Protein AF-0000000072297323 (afdb_homodimer)

Foldseek 3Di:
DVVVVVVVVVVVVVVVVVVVVVVVVVVVVVVVVVVLLVLLVPQPDDPVVSVPDDSVRSVVSSVVVVVVVVVVVVVVVVVVVVVVVVVD/DVVVVVVVVVVVVVVVVVVVVVVVVVVVVVVVVVVLLVLLVPQPDDPVVSVPDDSVRSVVSSVVVVVVVVVVVVVVVVVVVVVVVVVD

Structure (mmCIF, N/CA/C/O backbone):
data_AF-0000000072297323-model_v1
#
loop_
_entity.id
_entity.type
_entity.pdbx_description
1 polymer 'BHLH domain-containing protein'
#
loop_
_atom_site.group_PDB
_atom_site.id
_atom_site.type_symbol
_atom_site.label_atom_id
_atom_site.label_alt_id
_atom_site.label_comp_id
_atom_site.label_asym_id
_atom_site.label_entity_id
_atom_site.label_seq_id
_atom_site.pdbx_PDB_ins_code
_atom_site.Cartn_x
_atom_site.Cartn_y
_atom_site.Cartn_z
_atom_site.occupancy
_atom_site.B_iso_or_equiv
_atom_site.auth_seq_id
_atom_site.auth_comp_id
_atom_site.auth_asym_id
_atom_site.auth_atom_id
_atom_site.pdbx_PDB_model_num
ATOM 1 N N . GLN A 1 1 ? -27.953 39.438 19.656 1 61.25 1 GLN A N 1
ATOM 2 C CA . GLN A 1 1 ? -27.953 38.094 20.188 1 61.25 1 GLN A CA 1
ATOM 3 C C . GLN A 1 1 ? -28.172 37.062 19.078 1 61.25 1 GLN A C 1
ATOM 5 O O . GLN A 1 1 ? -27.578 35.969 19.109 1 61.25 1 GLN A O 1
ATOM 10 N N . LYS A 1 2 ? -28.953 37.438 18 1 80.25 2 LYS A N 1
ATOM 11 C CA . LYS A 1 2 ? -29.266 36.562 16.891 1 80.25 2 LYS A CA 1
ATOM 12 C C . LYS A 1 2 ? -28.031 36.281 16.031 1 80.25 2 LYS A C 1
ATOM 14 O O . LYS A 1 2 ? -27.812 35.156 15.555 1 80.25 2 LYS A O 1
ATOM 19 N N . ASN A 1 3 ? -27.062 37.281 16.031 1 81.69 3 ASN A N 1
ATOM 20 C CA . ASN A 1 3 ? -25.922 37.125 15.148 1 81.69 3 ASN A CA 1
ATOM 21 C C . ASN A 1 3 ? -24.891 36.156 15.703 1 81.69 3 ASN A C 1
ATOM 23 O O . ASN A 1 3 ? -24.25 35.406 14.945 1 81.69 3 ASN A O 1
ATOM 27 N N . LYS A 1 4 ? -24.891 36.188 17.031 1 82.81 4 LYS A N 1
ATOM 28 C CA . LYS A 1 4 ? -23.953 35.312 17.688 1 82.81 4 LYS A CA 1
ATOM 29 C C . LYS A 1 4 ? -24.406 33.844 17.578 1 82.81 4 LYS A C 1
ATOM 31 O O . LYS A 1 4 ? -23.609 32.938 17.344 1 82.81 4 LYS A O 1
ATOM 36 N N . GLY A 1 5 ? -25.688 33.594 17.641 1 80.62 5 GLY A N 1
ATOM 37 C CA . GLY A 1 5 ? -26.281 32.281 17.547 1 80.62 5 GLY A CA 1
ATOM 38 C C . GLY A 1 5 ? -26.047 31.625 16.203 1 80.62 5 GLY A C 1
ATOM 39 O O . GLY A 1 5 ? -25.734 30.438 16.125 1 80.62 5 GLY A O 1
ATOM 40 N N . GLN A 1 6 ? -26.016 32.406 15.164 1 87.94 6 GLN A N 1
ATOM 41 C CA . GLN A 1 6 ? -25.844 31.922 13.805 1 87.94 6 GLN A CA 1
ATOM 42 C C . GLN A 1 6 ? -24.391 31.547 13.523 1 87.94 6 GLN A C 1
ATOM 44 O O . GLN A 1 6 ? -24.109 30.547 12.875 1 87.94 6 GLN A O 1
ATOM 49 N N . ALA A 1 7 ? -23.562 32.438 14.055 1 89.38 7 ALA A N 1
ATOM 50 C CA . ALA A 1 7 ? -22.125 32.188 13.867 1 89.38 7 ALA A CA 1
ATOM 51 C C . ALA A 1 7 ? -21.703 30.906 14.578 1 89.38 7 ALA A C 1
ATOM 53 O O . ALA A 1 7 ? -20.938 30.125 14.039 1 89.38 7 ALA A O 1
ATOM 54 N N . ASN A 1 8 ? -22.188 30.656 15.75 1 88.69 8 ASN A N 1
ATOM 55 C CA . ASN A 1 8 ? -21.875 29.453 16.516 1 88.69 8 ASN A CA 1
ATOM 56 C C . ASN A 1 8 ? -22.391 28.188 15.828 1 88.69 8 ASN A C 1
ATOM 58 O O . ASN A 1 8 ? -21.75 27.141 15.859 1 88.69 8 ASN A O 1
ATOM 62 N N . ASP A 1 9 ? -23.422 28.344 15.258 1 88.88 9 ASP A N 1
ATOM 63 C CA . ASP A 1 9 ? -24.031 27.219 14.547 1 88.88 9 ASP A CA 1
ATOM 64 C C . ASP A 1 9 ? -23.188 26.812 13.344 1 88.88 9 ASP A C 1
ATOM 66 O O . ASP A 1 9 ? -23.016 25.625 13.07 1 88.88 9 ASP A O 1
ATOM 70 N N . ARG A 1 10 ? -22.609 27.75 12.656 1 91 10 ARG A N 1
ATOM 71 C CA . ARG A 1 10 ? -21.797 27.469 11.484 1 91 10 ARG A CA 1
ATOM 72 C C . ARG A 1 10 ? -20.484 26.781 11.891 1 91 10 ARG A C 1
ATOM 74 O O . ARG A 1 10 ? -20.016 25.875 11.195 1 91 10 ARG A O 1
ATOM 81 N N . VAL A 1 11 ? -20.016 27.172 13.008 1 90.88 11 VAL A N 1
ATOM 82 C CA . VAL A 1 11 ? -18.766 26.609 13.484 1 90.88 11 VAL A CA 1
ATOM 83 C C . VAL A 1 11 ? -18.984 25.156 13.906 1 90.88 11 VAL A C 1
ATOM 85 O O . VAL A 1 11 ? -18.156 24.281 13.633 1 90.88 11 VAL A O 1
ATOM 88 N N . ASP A 1 12 ? -20.094 24.891 14.484 1 90.88 12 ASP A N 1
ATOM 89 C CA . ASP A 1 12 ? -20.422 23.547 14.914 1 90.88 12 ASP A CA 1
ATOM 90 C C . ASP A 1 12 ? -20.609 22.609 13.711 1 90.88 12 ASP A C 1
ATOM 92 O O . ASP A 1 12 ? -20.172 21.469 13.734 1 90.88 12 ASP A O 1
ATOM 96 N N . GLU A 1 13 ? -21.25 23.188 12.727 1 92.25 13 GLU A N 1
ATOM 97 C CA . GLU A 1 13 ? -21.453 22.391 11.516 1 92.25 13 GLU A CA 1
ATOM 98 C C . GLU A 1 13 ? -20.125 22.047 10.859 1 92.25 13 GLU A C 1
ATOM 100 O O . GLU A 1 13 ? -19.922 20.906 10.406 1 92.25 13 GLU A O 1
ATOM 105 N N . MET A 1 14 ? -19.281 23.094 10.797 1 93.56 14 MET A N 1
ATOM 106 C CA . MET A 1 14 ? -17.969 22.891 10.203 1 93.56 14 MET A CA 1
ATOM 107 C C . MET A 1 14 ? -17.188 21.844 10.984 1 93.56 14 MET A C 1
ATOM 109 O O . MET A 1 14 ? -16.484 21 10.398 1 93.56 14 MET A O 1
ATOM 113 N N . THR A 1 15 ? -17.344 21.875 12.266 1 93.12 15 THR A N 1
ATOM 114 C CA . THR A 1 15 ? -16.625 20.938 13.125 1 93.12 15 THR A CA 1
ATOM 115 C C . THR A 1 15 ? -17.172 19.516 12.938 1 93.12 15 THR A C 1
ATOM 117 O O . THR A 1 15 ? -16.422 18.547 12.93 1 93.12 15 THR A O 1
ATOM 120 N N . LEU A 1 16 ? -18.391 19.422 12.719 1 94.44 16 LEU A N 1
ATOM 121 C CA . LEU A 1 16 ? -19.016 18.125 12.516 1 94.44 16 LEU A CA 1
ATOM 122 C C . LEU A 1 16 ? -18.578 17.5 11.188 1 94.44 16 LEU A C 1
ATOM 124 O O . LEU A 1 16 ? -18.344 16.297 11.102 1 94.44 16 LEU A O 1
ATOM 128 N N . ARG A 1 17 ? -18.531 18.281 10.18 1 96.94 17 ARG A N 1
ATOM 129 C CA . ARG A 1 17 ? -18.094 17.812 8.875 1 96.94 17 ARG A CA 1
ATOM 130 C C . ARG A 1 17 ? -16.656 17.312 8.922 1 96.94 17 ARG A C 1
ATOM 132 O O . ARG A 1 17 ? -16.312 16.281 8.336 1 96.94 17 ARG A O 1
ATOM 139 N N . LYS A 1 18 ? -15.852 18.078 9.594 1 97.25 18 LYS A N 1
ATOM 140 C CA . LYS A 1 18 ? -14.453 17.688 9.75 1 97.25 18 LYS A CA 1
ATOM 141 C C . LYS A 1 18 ? -14.336 16.359 10.516 1 97.25 18 LYS A C 1
ATOM 143 O O . LYS A 1 18 ? -13.531 15.508 10.156 1 97.25 18 LYS A O 1
ATOM 148 N N . GLU A 1 19 ? -15.078 16.234 11.5 1 97.19 19 GLU A N 1
ATOM 149 C CA . GLU A 1 19 ? -15.07 15.016 12.289 1 97.19 19 GLU A CA 1
ATOM 150 C C . GLU A 1 19 ? -15.516 13.82 11.445 1 97.19 19 GLU A C 1
ATOM 152 O O . GLU A 1 19 ? -14.953 12.727 11.57 1 97.19 19 GLU A O 1
ATOM 157 N N . LYS A 1 20 ? -16.484 14.023 10.664 1 97.38 20 LYS A N 1
ATOM 158 C CA . LYS A 1 20 ? -16.953 12.961 9.781 1 97.38 20 LYS A CA 1
ATOM 159 C C 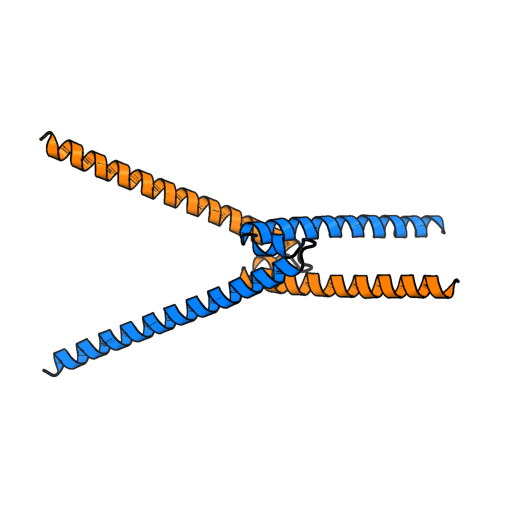. LYS A 1 20 ? -15.875 12.547 8.789 1 97.38 20 LYS A C 1
ATOM 161 O O . LYS A 1 20 ? -15.672 11.359 8.539 1 97.38 20 LYS A O 1
ATOM 166 N N . SER A 1 21 ? -15.125 13.5 8.234 1 97.69 21 SER A N 1
ATOM 167 C CA . SER A 1 21 ? -14.023 13.234 7.309 1 97.69 21 SER A CA 1
ATOM 168 C C . SER A 1 21 ? -12.906 12.445 7.988 1 97.69 21 SER A C 1
ATOM 170 O O . SER A 1 21 ? -12.352 11.516 7.402 1 97.69 21 SER A O 1
ATOM 172 N N . ARG A 1 22 ? -12.727 12.836 9.211 1 97.38 22 ARG A N 1
ATOM 173 C CA . ARG A 1 22 ? -11.688 12.148 9.977 1 97.38 22 ARG A CA 1
ATOM 174 C C . ARG A 1 22 ? -12.07 10.695 10.242 1 97.38 22 ARG A C 1
ATOM 176 O O . ARG A 1 22 ? -11.227 9.797 10.156 1 97.38 22 ARG A O 1
ATOM 183 N N . ASP A 1 23 ? -13.297 10.555 10.586 1 97.25 23 ASP A N 1
ATOM 184 C CA . ASP A 1 23 ? -13.781 9.203 10.828 1 97.25 23 ASP A CA 1
ATOM 185 C C . ASP A 1 23 ? -13.711 8.359 9.555 1 97.25 23 ASP A C 1
ATOM 187 O O . ASP A 1 23 ? -13.383 7.168 9.609 1 97.25 23 ASP A O 1
ATOM 191 N N . ALA A 1 24 ? -14.031 8.867 8.406 1 97.19 24 ALA A N 1
ATOM 192 C CA . ALA A 1 24 ? -13.953 8.18 7.121 1 97.19 24 ALA A CA 1
ATOM 193 C C . ALA A 1 24 ? -12.508 7.781 6.805 1 97.19 24 ALA A C 1
ATOM 195 O O . ALA A 1 24 ? -12.258 6.672 6.332 1 97.19 24 ALA A O 1
ATOM 196 N N . ALA A 1 25 ? -11.586 8.586 7.055 1 96.81 25 ALA A N 1
ATOM 197 C CA . ALA A 1 25 ? -10.172 8.312 6.832 1 96.81 25 ALA A CA 1
ATOM 198 C C . ALA A 1 25 ? -9.68 7.176 7.727 1 96.81 25 ALA A C 1
ATOM 200 O O . ALA A 1 25 ? -8.906 6.316 7.293 1 96.81 25 ALA A O 1
ATOM 201 N N . ARG A 1 26 ? -10.234 7.246 8.977 1 97.31 26 ARG A N 1
ATOM 202 C CA . ARG A 1 26 ? -9.867 6.184 9.914 1 97.31 26 ARG A CA 1
ATOM 203 C C . ARG A 1 26 ? -10.391 4.832 9.438 1 97.31 26 ARG A C 1
ATOM 205 O O . ARG A 1 26 ? -9.68 3.826 9.516 1 97.31 26 ARG A O 1
ATOM 212 N N . SER A 1 27 ? -11.602 4.879 8.977 1 97.62 27 SER A N 1
ATOM 213 C CA . SER A 1 27 ? -12.195 3.658 8.445 1 97.62 27 SER A CA 1
ATOM 214 C C . SER A 1 27 ? -11.422 3.141 7.238 1 97.62 27 SER A C 1
ATOM 216 O O . SER A 1 27 ? -11.18 1.938 7.117 1 97.62 27 SER A O 1
ATOM 218 N N . ARG A 1 28 ? -11 3.93 6.32 1 95.5 28 ARG A N 1
ATOM 219 C CA . ARG A 1 28 ? -10.227 3.557 5.141 1 95.5 28 ARG A CA 1
ATOM 220 C C . ARG A 1 28 ? -8.867 2.982 5.535 1 95.5 28 ARG A C 1
ATOM 222 O O . ARG A 1 28 ? -8.422 1.99 4.961 1 95.5 28 ARG A O 1
ATOM 229 N N . ARG A 1 29 ? -8.219 3.527 6.484 1 96.88 29 ARG A N 1
ATOM 230 C CA . ARG A 1 29 ? -6.926 3.062 6.984 1 96.88 29 ARG A CA 1
ATOM 231 C C . ARG A 1 29 ? -7.051 1.681 7.617 1 96.88 29 ARG A C 1
ATOM 233 O O . ARG A 1 29 ? -6.168 0.835 7.453 1 96.88 29 ARG A O 1
ATOM 240 N N . GLY A 1 30 ? -8.172 1.599 8.383 1 97.31 30 GLY A N 1
ATOM 241 C CA . GLY A 1 30 ? -8.422 0.285 8.953 1 97.31 30 GLY A CA 1
ATOM 242 C C . GLY A 1 30 ? -8.594 -0.799 7.91 1 97.31 30 GLY A C 1
ATOM 243 O O . GLY A 1 30 ? -8.031 -1.889 8.039 1 97.31 30 GLY A O 1
ATOM 244 N N . LYS A 1 31 ? -9.375 -0.486 6.918 1 96.5 31 LYS A N 1
ATOM 245 C CA . LYS A 1 31 ? -9.586 -1.426 5.82 1 96.5 31 LYS A CA 1
ATOM 246 C C . LYS A 1 31 ? -8.281 -1.719 5.082 1 96.5 31 LYS A C 1
ATOM 248 O O . LYS A 1 31 ? -8.008 -2.867 4.73 1 96.5 31 LYS A O 1
ATOM 253 N N . GLU A 1 32 ? -7.496 -0.747 4.852 1 97.19 32 GLU A N 1
ATOM 254 C CA . GLU A 1 32 ? -6.203 -0.905 4.199 1 97.19 32 GLU A CA 1
ATOM 255 C C . GLU A 1 32 ? -5.281 -1.817 5.004 1 97.19 32 GLU A C 1
ATOM 257 O O . GLU A 1 32 ? -4.625 -2.697 4.445 1 97.19 32 GLU A O 1
ATOM 262 N N . ASN A 1 33 ? -5.27 -1.595 6.258 1 96.44 33 ASN A N 1
ATOM 263 C CA . ASN A 1 33 ? -4.441 -2.428 7.125 1 96.44 33 ASN A CA 1
ATOM 264 C C . ASN A 1 33 ? -4.863 -3.895 7.062 1 96.44 33 ASN A C 1
ATOM 266 O O . ASN A 1 33 ? -4.016 -4.789 7.082 1 96.44 33 ASN A O 1
ATOM 270 N N . PHE A 1 34 ? -6.156 -4.145 7.055 1 96.94 34 PHE A N 1
ATOM 271 C CA . PHE A 1 34 ? -6.676 -5.5 6.941 1 96.94 34 PHE A CA 1
ATOM 272 C C . PHE A 1 34 ? -6.227 -6.145 5.633 1 96.94 34 PHE A C 1
ATOM 274 O O . PHE A 1 34 ? -5.836 -7.316 5.613 1 96.94 34 PHE A O 1
ATOM 281 N N . GLU A 1 35 ? -6.246 -5.422 4.586 1 96.5 35 GLU A N 1
ATOM 282 C CA . GLU A 1 35 ? -5.84 -5.934 3.279 1 96.5 35 GLU A CA 1
ATOM 283 C C . GLU A 1 35 ? -4.355 -6.277 3.258 1 96.5 35 GLU A C 1
ATOM 285 O O . GLU A 1 35 ? -3.955 -7.289 2.676 1 96.5 35 GLU A O 1
ATOM 290 N N . PHE A 1 36 ? -3.586 -5.5 3.855 1 97.38 36 PHE A N 1
ATOM 291 C CA . PHE A 1 36 ? -2.166 -5.816 3.957 1 97.38 36 PHE A CA 1
ATOM 292 C C . PHE A 1 36 ? -1.953 -7.086 4.773 1 97.38 36 PHE A C 1
ATOM 294 O O . PHE A 1 36 ? -1.077 -7.895 4.453 1 97.38 36 PHE A O 1
ATOM 301 N N . TYR A 1 37 ? -2.725 -7.172 5.824 1 97.06 37 TYR A N 1
ATOM 302 C CA . TYR A 1 37 ? -2.65 -8.375 6.645 1 97.06 37 TYR A CA 1
ATOM 303 C C . TYR A 1 37 ? -3.004 -9.609 5.828 1 97.06 37 TYR A C 1
ATOM 305 O O . TYR A 1 37 ? -2.311 -10.633 5.902 1 97.06 37 TYR A O 1
ATOM 313 N N . GLU A 1 38 ? -4.023 -9.555 5.07 1 95.62 38 GLU A N 1
ATOM 314 C CA . GLU A 1 38 ? -4.457 -10.664 4.223 1 95.62 38 GLU A CA 1
ATOM 315 C C . GLU A 1 38 ? -3.4 -10.992 3.172 1 95.62 38 GLU A C 1
ATOM 317 O O . GLU A 1 38 ? -3.154 -12.164 2.883 1 95.62 38 GLU A O 1
ATOM 322 N N . LEU A 1 39 ? -2.816 -9.945 2.627 1 96.06 39 LEU A N 1
ATOM 323 C CA . LEU A 1 39 ? -1.768 -10.156 1.634 1 96.06 39 LEU A CA 1
ATOM 324 C C . LEU A 1 39 ? -0.564 -10.859 2.252 1 96.06 39 LEU A C 1
ATOM 326 O O . LEU A 1 39 ? 0.001 -11.773 1.65 1 96.06 39 LEU A O 1
ATOM 330 N N . ALA A 1 40 ? -0.27 -10.398 3.438 1 96.44 40 ALA A N 1
ATOM 331 C CA . ALA A 1 40 ? 0.878 -10.984 4.125 1 96.44 40 ALA A CA 1
ATOM 332 C C . ALA A 1 40 ? 0.661 -12.469 4.395 1 96.44 40 ALA A C 1
ATOM 334 O O . ALA A 1 40 ? 1.603 -13.258 4.332 1 96.44 40 ALA A O 1
ATOM 335 N N . LYS A 1 41 ? -0.512 -12.938 4.629 1 94.19 41 LYS A N 1
ATOM 336 C CA . LYS A 1 41 ? -0.84 -14.32 4.945 1 94.19 41 LYS A CA 1
ATOM 337 C C . LYS A 1 41 ? -0.65 -15.227 3.729 1 94.19 41 LYS A C 1
ATOM 339 O O . LYS A 1 41 ? -0.51 -16.438 3.867 1 94.19 41 LYS A O 1
ATOM 344 N N . LEU A 1 42 ? -0.587 -14.633 2.58 1 92.75 42 LEU A N 1
ATOM 345 C CA . LEU A 1 42 ? -0.481 -15.406 1.351 1 92.75 42 LEU A CA 1
ATOM 346 C C . LEU A 1 42 ? 0.979 -15.656 0.987 1 92.75 42 LEU A C 1
ATOM 348 O O . LEU A 1 42 ? 1.273 -16.438 0.082 1 92.75 42 LEU A O 1
ATOM 352 N N . LEU A 1 43 ? 1.844 -14.992 1.713 1 89.56 43 LEU A N 1
ATOM 353 C CA . LEU A 1 43 ? 3.27 -15.188 1.473 1 89.56 43 LEU A CA 1
ATOM 354 C C . LEU A 1 43 ? 3.752 -16.5 2.098 1 89.56 43 LEU A C 1
ATOM 356 O O . LEU A 1 43 ? 3.275 -16.891 3.166 1 89.56 43 LEU A O 1
ATOM 360 N N . PRO A 1 44 ? 4.656 -17.125 1.378 1 90.94 44 PRO A N 1
ATOM 361 C CA . PRO A 1 44 ? 5.195 -18.391 1.892 1 90.94 44 PRO A CA 1
ATOM 362 C C . PRO A 1 44 ? 6.145 -18.188 3.07 1 90.94 44 PRO A C 1
ATOM 364 O O . PRO A 1 44 ? 7.305 -18.609 3.01 1 90.94 44 PRO A O 1
ATOM 367 N N . LEU A 1 45 ? 5.676 -17.547 4.164 1 91.62 45 LEU A N 1
ATOM 368 C CA . LEU A 1 45 ? 6.422 -17.281 5.387 1 91.62 45 LEU A CA 1
ATOM 369 C C . LEU A 1 45 ? 5.586 -17.609 6.621 1 91.62 45 LEU A C 1
ATOM 371 O O . LEU A 1 45 ? 4.359 -17.484 6.594 1 91.62 45 LEU A O 1
ATOM 375 N N . PRO A 1 46 ? 6.312 -18.109 7.66 1 94.25 46 PRO A N 1
ATOM 376 C CA . PRO A 1 46 ? 5.57 -18.328 8.906 1 94.25 46 PRO A CA 1
ATOM 377 C C . PRO A 1 46 ? 4.852 -17.062 9.391 1 94.25 46 PRO A C 1
ATOM 379 O O . PRO A 1 46 ? 5.352 -15.953 9.203 1 94.25 46 PRO A O 1
ATOM 382 N N . ALA A 1 47 ? 3.812 -17.297 10.141 1 92.12 47 ALA A N 1
ATOM 383 C CA . ALA A 1 47 ? 2.977 -16.203 10.633 1 92.12 47 ALA A CA 1
ATOM 384 C C . ALA A 1 47 ? 3.766 -15.281 11.555 1 92.12 47 ALA A C 1
ATOM 386 O O . ALA A 1 47 ? 3.523 -14.07 11.586 1 92.12 47 ALA A O 1
ATOM 387 N N . ALA A 1 48 ? 4.68 -15.891 12.25 1 94.5 48 ALA A N 1
ATOM 388 C CA . ALA A 1 48 ? 5.488 -15.117 13.18 1 94.5 48 ALA A CA 1
ATOM 389 C C . ALA A 1 48 ? 6.312 -14.062 12.453 1 94.5 48 ALA A C 1
ATOM 391 O O . ALA A 1 48 ? 6.586 -12.992 13 1 94.5 48 ALA A O 1
ATOM 392 N N . ILE A 1 49 ? 6.637 -14.32 11.211 1 90.31 49 ILE A N 1
ATOM 393 C CA . ILE A 1 49 ? 7.422 -13.398 10.391 1 90.31 49 ILE A CA 1
ATOM 394 C C . ILE A 1 49 ? 6.492 -12.422 9.68 1 90.31 49 ILE A C 1
ATOM 396 O O . ILE A 1 49 ? 6.715 -11.203 9.719 1 90.31 49 ILE A O 1
ATOM 400 N N . THR A 1 50 ? 5.375 -12.938 9.148 1 93.62 50 THR A N 1
ATOM 401 C CA . THR A 1 50 ? 4.492 -12.078 8.359 1 93.62 50 THR A CA 1
ATOM 402 C C . THR A 1 50 ? 3.834 -11.023 9.242 1 93.62 50 THR A C 1
ATOM 404 O O . THR A 1 50 ? 3.555 -9.914 8.781 1 93.62 50 THR A O 1
ATOM 407 N N . SER A 1 51 ? 3.721 -11.297 10.5 1 93.75 51 SER A N 1
ATOM 408 C CA . SER A 1 51 ? 3.043 -10.375 11.406 1 93.75 51 SER A CA 1
ATOM 409 C C . SER A 1 51 ? 3.938 -9.195 11.766 1 93.75 51 SER A C 1
ATOM 411 O O . SER A 1 51 ? 3.459 -8.18 12.266 1 93.75 51 SER A O 1
ATOM 413 N N . GLN A 1 52 ? 5.215 -9.328 11.406 1 93.19 52 GLN A N 1
ATOM 414 C CA . GLN A 1 52 ? 6.172 -8.297 11.805 1 93.19 52 GLN A CA 1
ATOM 415 C C . GLN A 1 52 ? 6.59 -7.449 10.602 1 93.19 52 GLN A C 1
ATOM 417 O O . GLN A 1 52 ? 7.312 -6.461 10.758 1 93.19 52 GLN A O 1
ATOM 422 N N . LEU A 1 53 ? 6.07 -7.785 9.461 1 94.19 53 LEU A N 1
ATOM 423 C CA . LEU A 1 53 ? 6.465 -7.09 8.242 1 94.19 53 LEU A CA 1
ATOM 424 C C . LEU A 1 53 ? 5.797 -5.723 8.148 1 94.19 53 LEU A C 1
ATOM 426 O O . LEU A 1 53 ? 4.625 -5.574 8.508 1 94.19 53 LEU A O 1
ATOM 430 N N . ASP A 1 54 ? 6.551 -4.824 7.715 1 96.19 54 ASP A N 1
ATOM 431 C CA . ASP A 1 54 ? 5.941 -3.549 7.352 1 96.19 54 ASP A CA 1
ATOM 432 C C . ASP A 1 54 ? 5.293 -3.623 5.973 1 96.19 54 ASP A C 1
ATOM 434 O O . ASP A 1 54 ? 5.477 -4.602 5.246 1 96.19 54 ASP A O 1
ATOM 438 N N . LYS A 1 55 ? 4.539 -2.557 5.68 1 96 55 LYS A N 1
ATOM 439 C CA . LYS A 1 55 ? 3.746 -2.545 4.449 1 96 55 LYS A CA 1
ATOM 440 C C . LYS A 1 55 ? 4.645 -2.592 3.217 1 96 55 LYS A C 1
ATOM 442 O O . LYS A 1 55 ? 4.336 -3.281 2.244 1 96 55 LYS A O 1
ATOM 447 N N . ALA A 1 56 ? 5.773 -1.819 3.328 1 95.69 56 ALA A N 1
ATOM 448 C CA . ALA A 1 56 ? 6.707 -1.817 2.205 1 95.69 56 ALA A CA 1
ATOM 449 C C . ALA A 1 56 ? 7.309 -3.205 1.988 1 95.69 56 ALA A C 1
ATOM 451 O O . ALA A 1 56 ? 7.41 -3.672 0.852 1 95.69 56 ALA A O 1
ATOM 452 N N . SER A 1 57 ? 7.59 -3.906 3.002 1 96.38 57 SER A N 1
ATOM 453 C CA . SER A 1 57 ? 8.141 -5.254 2.928 1 96.38 57 SER A CA 1
ATOM 454 C C . SER A 1 57 ? 7.137 -6.234 2.34 1 96.38 57 SER A C 1
ATOM 456 O O . SER A 1 57 ? 7.504 -7.113 1.556 1 96.38 57 SER A O 1
ATOM 458 N N . ILE A 1 58 ? 5.941 -6.152 2.715 1 96.69 58 ILE A N 1
ATOM 459 C CA . ILE A 1 58 ? 4.891 -7.031 2.219 1 96.69 58 ILE A CA 1
ATOM 460 C C . ILE A 1 58 ? 4.773 -6.891 0.703 1 96.69 58 ILE A C 1
ATOM 462 O O . ILE A 1 58 ? 4.73 -7.891 -0.018 1 96.69 58 ILE A O 1
ATOM 466 N N . ILE A 1 59 ? 4.812 -5.676 0.281 1 97.25 59 ILE A N 1
ATOM 467 C CA . ILE A 1 59 ? 4.699 -5.406 -1.147 1 97.25 59 ILE A CA 1
ATOM 468 C C . ILE A 1 59 ? 5.93 -5.945 -1.875 1 97.25 59 ILE A C 1
ATOM 470 O O . ILE A 1 59 ? 5.805 -6.621 -2.898 1 97.25 59 ILE A O 1
ATOM 474 N N . ARG A 1 60 ? 7.113 -5.711 -1.338 1 96.19 60 ARG A N 1
ATOM 475 C CA . ARG A 1 60 ? 8.367 -6.152 -1.949 1 96.19 60 ARG A CA 1
ATOM 476 C C . ARG A 1 60 ? 8.438 -7.676 -2 1 96.19 60 ARG A C 1
ATOM 478 O O . ARG A 1 60 ? 8.805 -8.25 -3.027 1 96.19 60 ARG A O 1
ATOM 485 N N . LEU A 1 61 ? 8.016 -8.305 -0.958 1 96.38 61 LEU A N 1
ATOM 486 C CA . LEU A 1 61 ? 8.023 -9.766 -0.898 1 96.38 61 LEU A CA 1
ATOM 487 C C . LEU A 1 61 ? 6.98 -10.352 -1.841 1 96.38 61 LEU A C 1
ATOM 489 O O . LEU A 1 61 ? 7.207 -11.406 -2.441 1 96.38 61 LEU A O 1
ATOM 493 N N . THR A 1 62 ? 5.836 -9.68 -1.958 1 95.5 62 THR A N 1
ATOM 494 C CA . THR A 1 62 ? 4.789 -10.141 -2.869 1 95.5 62 THR A CA 1
ATOM 495 C C . THR A 1 62 ? 5.27 -10.078 -4.316 1 95.5 62 THR A C 1
ATOM 497 O O . THR A 1 62 ? 5.039 -11.008 -5.09 1 95.5 62 THR A O 1
ATOM 500 N N . ILE A 1 63 ? 5.969 -8.977 -4.617 1 94.38 63 ILE A N 1
ATOM 501 C CA . ILE A 1 63 ? 6.516 -8.828 -5.961 1 94.38 63 ILE A CA 1
ATOM 502 C C . ILE A 1 63 ? 7.523 -9.938 -6.234 1 94.38 63 ILE A C 1
ATOM 504 O O . ILE A 1 63 ? 7.469 -10.594 -7.281 1 94.38 63 ILE A O 1
ATOM 508 N N . SER A 1 64 ? 8.406 -10.125 -5.301 1 92.69 64 SER A N 1
ATOM 509 C CA . SER A 1 64 ? 9.398 -11.18 -5.441 1 92.69 64 SER A CA 1
ATOM 510 C C . SER A 1 64 ? 8.727 -12.547 -5.602 1 92.69 64 SER A C 1
ATOM 512 O O . SER A 1 64 ? 9.148 -13.352 -6.434 1 92.69 64 SER A O 1
ATOM 514 N N . TYR A 1 65 ? 7.695 -12.812 -4.859 1 90.81 65 TYR A N 1
ATOM 515 C CA . TYR A 1 65 ? 6.961 -14.078 -4.879 1 90.81 65 TYR A CA 1
ATOM 516 C C . TYR A 1 65 ? 6.301 -14.297 -6.234 1 90.81 65 TYR A C 1
ATOM 518 O O . TYR A 1 65 ? 6.395 -15.391 -6.805 1 90.81 65 TYR A O 1
ATOM 526 N N . LEU A 1 66 ? 5.742 -13.289 -6.738 1 90.69 66 LEU A N 1
ATOM 527 C CA . LEU A 1 66 ? 5.035 -13.398 -8.008 1 90.69 66 LEU A CA 1
ATOM 528 C C . LEU A 1 66 ? 6.02 -13.586 -9.164 1 90.69 66 LEU A C 1
ATOM 530 O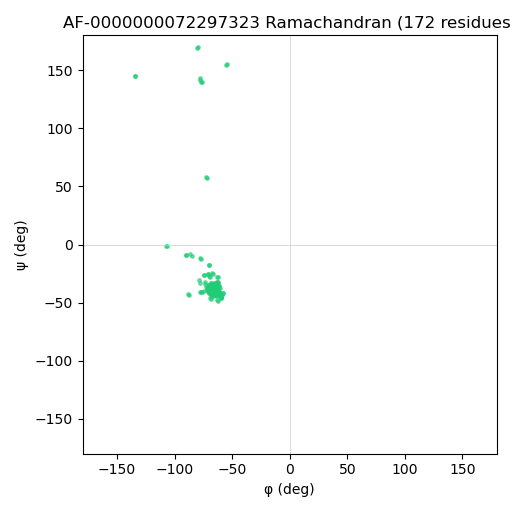 O . LEU A 1 66 ? 5.746 -14.344 -10.094 1 90.69 66 LEU A O 1
ATOM 534 N N . LYS A 1 67 ? 7.152 -12.953 -9.094 1 88.44 67 LYS A N 1
ATOM 535 C CA . LYS A 1 67 ? 8.164 -13.086 -10.133 1 88.44 67 LYS A CA 1
ATOM 536 C C . LYS A 1 67 ? 8.766 -14.492 -10.141 1 88.44 67 LYS A C 1
ATOM 538 O O . LYS A 1 67 ? 9.07 -15.031 -11.203 1 88.44 67 LYS A O 1
ATOM 543 N N . MET A 1 68 ? 8.883 -15.086 -9.078 1 86.12 68 MET A N 1
ATOM 544 C CA . MET A 1 68 ? 9.422 -16.438 -8.953 1 86.12 68 MET A CA 1
ATOM 545 C C . MET A 1 68 ? 8.43 -17.469 -9.5 1 86.12 68 MET A C 1
ATOM 547 O O . MET A 1 68 ? 8.836 -18.453 -10.109 1 86.12 68 MET A O 1
ATOM 551 N N . ARG A 1 69 ? 7.246 -17.297 -9.273 1 80.19 69 ARG A N 1
ATOM 552 C CA . ARG A 1 69 ? 6.215 -18.203 -9.758 1 80.19 69 ARG A CA 1
ATOM 553 C C . ARG A 1 69 ? 6.055 -18.094 -11.266 1 80.19 69 ARG A C 1
ATOM 555 O O . ARG A 1 69 ? 5.754 -19.078 -11.945 1 80.19 69 ARG A O 1
ATOM 562 N N . ASP A 1 70 ? 6.141 -16.953 -11.672 1 71.69 70 ASP A N 1
ATOM 563 C CA . ASP A 1 70 ? 6.062 -16.75 -13.117 1 71.69 70 ASP A CA 1
ATOM 564 C C . ASP A 1 70 ? 7.227 -17.422 -13.836 1 71.69 70 ASP A C 1
ATOM 566 O O . ASP A 1 70 ? 7.047 -18 -14.906 1 71.69 70 ASP A O 1
ATOM 570 N N . PHE A 1 71 ? 8.281 -17.328 -13.25 1 63.94 71 PHE A N 1
ATOM 571 C CA . PHE A 1 71 ? 9.453 -17.984 -13.812 1 63.94 71 PHE A CA 1
ATOM 572 C C . PHE A 1 71 ? 9.289 -19.5 -13.797 1 63.94 71 PHE A C 1
ATOM 574 O O . PHE A 1 71 ? 9.703 -20.188 -14.734 1 63.94 71 PHE A O 1
ATOM 581 N N . GLY A 1 72 ? 8.633 -20.016 -12.836 1 60.47 72 GLY A N 1
ATOM 582 C CA . GLY A 1 72 ? 8.391 -21.438 -12.773 1 60.47 72 GLY A CA 1
ATOM 583 C C . GLY A 1 72 ? 7.418 -21.938 -13.828 1 60.47 72 GLY A C 1
ATOM 584 O O . GLY A 1 72 ? 7.574 -23.031 -14.367 1 60.47 72 GLY A O 1
ATOM 585 N N . ASN A 1 73 ? 6.469 -21.203 -14.023 1 59.16 73 ASN A N 1
ATOM 586 C CA . ASN A 1 73 ? 5.52 -21.578 -15.062 1 59.16 73 ASN A CA 1
ATOM 587 C C . ASN A 1 73 ? 6.18 -21.609 -16.438 1 59.16 73 ASN A C 1
ATOM 589 O O . ASN A 1 73 ? 5.883 -22.484 -17.266 1 59.16 73 ASN A O 1
ATOM 593 N N . VAL A 1 74 ? 7.027 -20.625 -16.656 1 54.72 74 VAL A N 1
ATOM 594 C CA . VAL A 1 74 ? 7.734 -20.547 -17.922 1 54.72 74 VAL A CA 1
ATOM 595 C C . VAL A 1 74 ? 8.609 -21.797 -18.109 1 54.72 74 VAL A C 1
ATOM 597 O O . VAL A 1 74 ? 8.672 -22.359 -19.203 1 54.72 74 VAL A O 1
ATOM 600 N N . LEU A 1 75 ? 9.109 -22.203 -16.984 1 46.66 75 LEU A N 1
ATOM 601 C CA . LEU A 1 75 ? 9.953 -23.391 -17.031 1 46.66 75 LEU A CA 1
ATOM 602 C C . LEU A 1 75 ? 9.117 -24.641 -17.234 1 46.66 75 LEU A C 1
ATOM 604 O O . LEU A 1 75 ? 9.531 -25.547 -17.953 1 46.66 75 LEU A O 1
ATOM 608 N N . PHE A 1 76 ? 7.961 -24.578 -16.656 1 48.66 76 PHE A N 1
ATOM 609 C CA . PHE A 1 76 ? 7.09 -25.734 -16.781 1 48.66 76 PHE A CA 1
ATOM 610 C C . PHE A 1 76 ? 6.48 -25.828 -18.172 1 48.66 76 PHE A C 1
ATOM 612 O O . PHE A 1 76 ? 6.363 -26.906 -18.75 1 48.66 76 PHE A O 1
ATOM 619 N N . LEU A 1 77 ? 6.109 -24.734 -18.703 1 49 77 LEU A N 1
ATOM 620 C CA . LEU A 1 77 ? 5.547 -24.703 -20.047 1 49 77 LEU A CA 1
ATOM 621 C C . LEU A 1 77 ? 6.609 -25.047 -21.094 1 49 77 LEU A C 1
ATOM 623 O O . LEU A 1 77 ? 6.324 -25.719 -22.078 1 49 77 LEU A O 1
ATOM 627 N N . ASP A 1 78 ? 7.762 -24.469 -20.875 1 50.22 78 ASP A N 1
ATOM 628 C CA . ASP A 1 78 ? 8.836 -24.781 -21.812 1 50.22 78 ASP A CA 1
ATOM 629 C C . ASP A 1 78 ? 9.195 -26.266 -21.781 1 50.22 78 ASP A C 1
ATOM 631 O O . ASP A 1 78 ? 9.414 -26.875 -22.844 1 50.22 78 ASP A O 1
ATOM 635 N N . VAL A 1 79 ? 9.172 -26.781 -20.641 1 46.75 79 VAL A N 1
ATOM 636 C CA . VAL A 1 79 ? 9.523 -28.203 -20.531 1 46.75 79 VAL A CA 1
ATOM 637 C C . VAL A 1 79 ? 8.43 -29.062 -21.156 1 46.75 79 VAL A C 1
ATOM 639 O O . VAL A 1 79 ? 8.719 -30.062 -21.828 1 46.75 79 VAL A O 1
ATOM 642 N N . ARG A 1 80 ? 7.176 -28.688 -21 1 47.53 80 ARG A N 1
ATOM 643 C CA . ARG A 1 80 ? 6.051 -29.406 -21.578 1 47.53 80 ARG A CA 1
ATOM 644 C C . ARG A 1 80 ? 6.035 -29.281 -23.094 1 47.53 80 ARG A C 1
ATOM 646 O O . ARG A 1 80 ? 5.73 -30.25 -23.812 1 47.53 80 ARG A O 1
ATOM 653 N N . THR A 1 81 ? 6.219 -28.047 -23.422 1 52.38 81 THR A N 1
ATOM 654 C CA . THR A 1 81 ? 6.223 -27.828 -24.859 1 52.38 81 THR A CA 1
ATOM 655 C C . THR A 1 81 ? 7.398 -28.547 -25.516 1 52.38 81 THR A C 1
ATOM 657 O O . THR A 1 81 ? 7.281 -29.062 -26.625 1 52.38 81 THR A O 1
ATOM 660 N N . GLN A 1 82 ? 8.414 -28.516 -24.844 1 51.66 82 GLN A N 1
ATOM 661 C CA . GLN A 1 82 ? 9.57 -29.219 -25.391 1 51.66 82 GLN A CA 1
ATOM 662 C C . GLN A 1 82 ? 9.336 -30.734 -25.375 1 51.66 82 GLN A C 1
ATOM 664 O O . GLN A 1 82 ? 9.773 -31.438 -26.297 1 51.66 82 GLN A O 1
ATOM 669 N N . SER A 1 83 ? 8.703 -31.125 -24.375 1 49.19 83 SER A N 1
ATOM 670 C CA . SER A 1 83 ? 8.406 -32.562 -24.312 1 49.19 83 SER A CA 1
ATOM 671 C C . SER A 1 83 ? 7.406 -32.969 -25.375 1 49.19 83 SER A C 1
ATOM 673 O O . SER A 1 83 ? 7.504 -34.062 -25.938 1 49.19 83 SER A O 1
ATOM 675 N N . LEU A 1 84 ? 6.504 -32.125 -25.672 1 47.66 84 LEU A N 1
ATOM 676 C CA . LEU A 1 84 ? 5.543 -32.406 -26.734 1 47.66 84 LEU A CA 1
ATOM 677 C C . LEU A 1 84 ? 6.227 -32.438 -28.094 1 47.66 84 LEU A C 1
ATOM 679 O O . LEU A 1 84 ? 5.844 -33.219 -28.969 1 47.66 84 LEU A O 1
ATOM 683 N N . ASN A 1 85 ? 7.152 -31.594 -28.188 1 51.22 85 ASN A N 1
ATOM 684 C CA . ASN A 1 85 ? 7.855 -31.609 -29.469 1 51.22 85 ASN A CA 1
ATOM 685 C C . ASN A 1 85 ? 8.711 -32.844 -29.625 1 51.22 85 ASN A C 1
ATOM 687 O O . ASN A 1 85 ? 9.016 -33.281 -30.75 1 51.22 85 ASN A O 1
ATOM 691 N N . PHE A 1 86 ? 9.094 -33.375 -28.547 1 44.91 86 PHE A N 1
ATOM 692 C CA . PHE A 1 86 ? 9.922 -34.594 -28.672 1 44.91 86 PHE A CA 1
ATOM 693 C C . PHE A 1 86 ? 9.07 -35.781 -29.078 1 44.91 86 PHE A C 1
ATOM 695 O O . PHE A 1 86 ? 9.594 -36.781 -29.562 1 44.91 86 PHE A O 1
ATOM 702 N N . HIS A 1 87 ? 7.781 -35.688 -28.719 1 42.16 87 HIS A N 1
ATOM 703 C CA . HIS A 1 87 ? 6.98 -36.844 -29.094 1 42.16 87 HIS A CA 1
ATOM 704 C C . HIS A 1 87 ? 6.461 -36.75 -30.516 1 42.16 87 HIS A C 1
ATOM 706 O O . HIS A 1 87 ? 5.883 -37.688 -31.047 1 42.16 87 HIS A O 1
ATOM 712 N N . ASN A 1 88 ? 6.652 -35.594 -31.062 1 35.75 88 ASN A N 1
ATOM 713 C CA . ASN A 1 88 ? 6.273 -35.562 -32.469 1 35.75 88 ASN A CA 1
ATOM 714 C C . ASN A 1 88 ? 7.469 -35.875 -33.375 1 35.75 88 ASN A C 1
ATOM 716 O O . ASN A 1 88 ? 8.562 -35.344 -33.156 1 35.75 88 ASN A O 1
ATOM 720 N N . GLN B 1 1 ? 23.484 42.188 20.188 1 61.56 1 GLN B N 1
ATOM 721 C CA . GLN B 1 1 ? 23.609 41.75 18.797 1 61.56 1 GLN B CA 1
ATOM 722 C C . GLN B 1 1 ? 23.984 40.281 18.703 1 61.56 1 GLN B C 1
ATOM 724 O O . GLN B 1 1 ? 23.5 39.562 17.812 1 61.56 1 GLN B O 1
ATOM 729 N N . LYS B 1 2 ? 24.781 39.812 19.719 1 79 2 LYS B N 1
ATOM 730 C CA . LYS B 1 2 ? 25.234 38.406 19.734 1 79 2 LYS B CA 1
ATOM 731 C C . LYS B 1 2 ? 24.094 37.438 20.031 1 79 2 LYS B C 1
ATOM 733 O O . LYS B 1 2 ? 24.016 36.375 19.438 1 79 2 LYS B O 1
ATOM 738 N N . ASN B 1 3 ? 23.062 37.938 20.766 1 80.25 3 ASN B N 1
ATOM 739 C CA . ASN B 1 3 ? 21.984 37.031 21.172 1 80.25 3 ASN B CA 1
ATOM 740 C C . ASN B 1 3 ? 21.016 36.75 20.031 1 80.25 3 ASN B C 1
ATOM 742 O O . ASN B 1 3 ? 20.516 35.656 19.891 1 80.25 3 ASN B O 1
ATOM 746 N N . LYS B 1 4 ? 20.906 37.812 19.266 1 83.56 4 LYS B N 1
ATOM 747 C CA . LYS B 1 4 ? 20.016 37.688 18.125 1 83.56 4 LYS B CA 1
ATOM 748 C C . LYS B 1 4 ? 20.625 36.75 17.062 1 83.56 4 LYS B C 1
ATOM 750 O O . LYS B 1 4 ? 19.922 35.938 16.469 1 83.56 4 LYS B O 1
ATOM 755 N N . GLY B 1 5 ? 21.906 36.781 16.891 1 81 5 GLY B N 1
ATOM 756 C CA . GLY B 1 5 ? 22.625 35.969 15.938 1 81 5 GLY B CA 1
ATOM 757 C C . GLY B 1 5 ? 22.547 34.5 16.25 1 81 5 GLY B C 1
ATOM 758 O O . GLY B 1 5 ? 22.359 33.656 15.344 1 81 5 GLY B O 1
ATOM 759 N N . GLN B 1 6 ? 22.5 34.156 17.5 1 87.81 6 GLN B N 1
ATOM 760 C CA . GLN B 1 6 ? 22.469 32.781 17.938 1 87.81 6 GLN B CA 1
ATOM 761 C C . GLN B 1 6 ? 21.078 32.188 17.781 1 87.81 6 GLN B C 1
ATOM 763 O O . GLN B 1 6 ? 20.922 31.016 17.375 1 87.81 6 GLN B O 1
ATOM 768 N N . ALA B 1 7 ? 20.125 33.062 18.141 1 89.38 7 ALA B N 1
ATOM 769 C CA . ALA B 1 7 ? 18.75 32.594 18 1 89.38 7 ALA B CA 1
ATOM 770 C C . ALA B 1 7 ? 18.391 32.344 16.531 1 89.38 7 ALA B C 1
ATOM 772 O O . ALA B 1 7 ? 17.719 31.344 16.219 1 89.38 7 ALA B O 1
ATOM 773 N N . ASN B 1 8 ? 18.828 33.125 15.633 1 88.69 8 ASN B N 1
ATOM 774 C CA . ASN B 1 8 ? 18.578 32.969 14.203 1 88.69 8 ASN B CA 1
ATOM 775 C C . ASN B 1 8 ? 19.25 31.703 13.656 1 88.69 8 ASN B C 1
ATOM 777 O O . ASN B 1 8 ? 18.703 31.016 12.797 1 88.69 8 ASN B O 1
ATOM 781 N N . ASP B 1 9 ? 20.312 31.453 14.172 1 88.94 9 ASP B N 1
ATOM 782 C CA . ASP B 1 9 ? 21.047 30.281 13.742 1 88.94 9 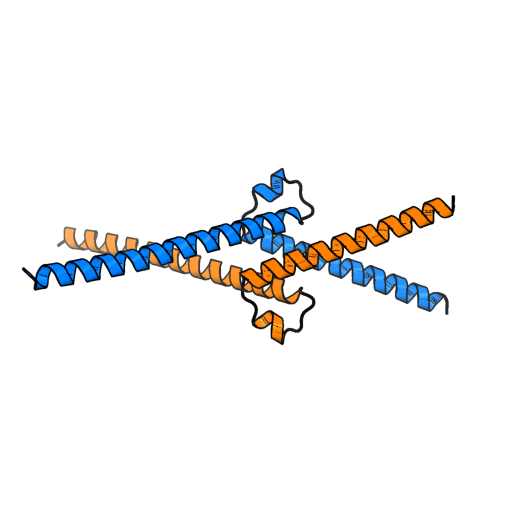ASP B CA 1
ATOM 783 C C . ASP B 1 9 ? 20.312 29 14.141 1 88.94 9 ASP B C 1
ATOM 785 O O . ASP B 1 9 ? 20.266 28.031 13.367 1 88.94 9 ASP B O 1
ATOM 789 N N . ARG B 1 10 ? 19.703 28.984 15.273 1 91 10 ARG B N 1
ATOM 790 C CA . ARG B 1 10 ? 18.984 27.812 15.742 1 91 10 ARG B CA 1
ATOM 791 C C . ARG B 1 10 ? 17.719 27.578 14.914 1 91 10 ARG B C 1
ATOM 793 O O . ARG B 1 10 ? 17.359 26.438 14.617 1 91 10 ARG B O 1
ATOM 800 N N . VAL B 1 11 ? 17.156 28.625 14.523 1 90.88 11 VAL B N 1
ATOM 801 C CA . VAL B 1 11 ? 15.938 28.531 13.727 1 90.88 11 VAL B CA 1
ATOM 802 C C . VAL B 1 11 ? 16.266 28 12.336 1 90.88 11 VAL B C 1
ATOM 804 O O . VAL B 1 11 ? 15.539 27.156 11.797 1 90.88 11 VAL B O 1
ATOM 807 N N . ASP B 1 12 ? 17.344 28.391 11.82 1 90.69 12 ASP B N 1
ATOM 808 C CA . ASP B 1 12 ? 17.781 27.938 10.5 1 90.69 12 ASP B CA 1
ATOM 809 C C . ASP B 1 12 ? 18.125 26.453 10.516 1 90.69 12 ASP B C 1
ATOM 811 O O . ASP B 1 12 ? 17.797 25.719 9.586 1 90.69 12 ASP B O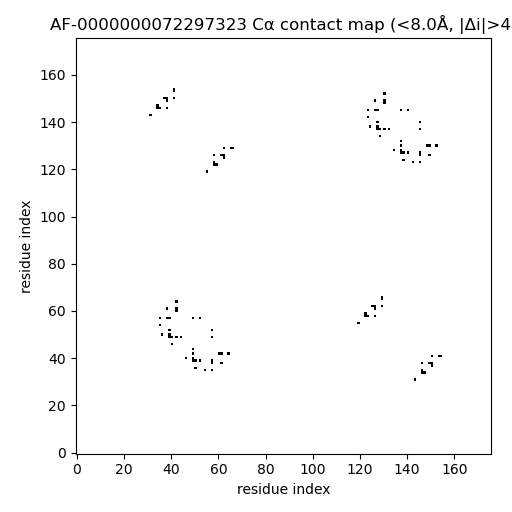 1
ATOM 815 N N . GLU B 1 13 ? 18.75 26.094 11.609 1 92.12 13 GLU B N 1
ATOM 816 C CA . GLU B 1 13 ? 19.094 24.688 11.734 1 92.12 13 GLU B CA 1
ATOM 817 C C . GLU B 1 13 ? 17.844 23.812 11.82 1 92.12 13 GLU B C 1
ATOM 819 O O . GLU B 1 13 ? 17.781 22.766 11.188 1 92.12 13 GLU B O 1
ATOM 824 N N . MET B 1 14 ? 16.922 24.344 12.641 1 93.56 14 MET B N 1
ATOM 825 C CA . MET B 1 14 ? 15.672 23.609 12.797 1 93.56 14 MET B CA 1
ATOM 826 C C . MET B 1 14 ? 14.938 23.5 11.469 1 93.56 14 MET B C 1
ATOM 828 O O . MET B 1 14 ? 14.359 22.469 11.156 1 93.56 14 MET B O 1
ATOM 832 N N . THR B 1 15 ? 15.008 24.531 10.734 1 92.94 15 THR B N 1
ATOM 833 C CA . THR B 1 15 ? 14.344 24.562 9.438 1 92.94 15 THR B CA 1
ATOM 834 C C . THR B 1 15 ? 15.023 23.609 8.453 1 92.94 15 THR B C 1
ATOM 836 O O . THR B 1 15 ? 14.352 22.938 7.672 1 92.94 15 THR B O 1
ATOM 839 N N . LEU B 1 16 ? 16.266 23.5 8.562 1 94.31 16 LEU B N 1
ATOM 840 C CA . LEU B 1 16 ? 17.016 22.609 7.688 1 94.31 16 LEU B CA 1
ATOM 841 C C . LEU B 1 16 ? 16.719 21.156 8.008 1 94.31 16 LEU B C 1
ATOM 843 O O . LEU B 1 16 ? 16.594 20.328 7.098 1 94.31 16 LEU B O 1
ATOM 847 N N . ARG B 1 17 ? 16.641 20.844 9.234 1 96.94 17 ARG B N 1
ATOM 848 C CA . ARG B 1 17 ? 16.312 19.484 9.648 1 96.94 17 ARG B CA 1
ATOM 849 C C . ARG B 1 17 ? 14.922 19.078 9.18 1 96.94 17 ARG B C 1
ATOM 851 O O . ARG B 1 17 ? 14.719 17.953 8.711 1 96.94 17 ARG B O 1
ATOM 858 N N . LYS B 1 18 ? 14.016 19.984 9.32 1 97.31 18 LYS B N 1
ATOM 859 C CA . LYS B 1 18 ? 12.656 19.719 8.859 1 97.31 18 LYS B CA 1
ATOM 860 C C . LYS B 1 18 ? 12.617 19.516 7.352 1 97.31 18 LYS B C 1
ATOM 862 O O . LYS B 1 18 ? 11.906 18.625 6.867 1 97.31 18 LYS B O 1
ATOM 867 N N . GLU B 1 19 ? 13.32 20.281 6.695 1 97.19 19 GLU B N 1
ATOM 868 C CA . GLU B 1 19 ? 13.383 20.156 5.242 1 97.19 19 GLU B CA 1
ATOM 869 C C . GLU B 1 19 ? 13.977 18.812 4.832 1 97.19 19 GLU B C 1
ATOM 871 O O . GLU B 1 19 ? 13.516 18.188 3.879 1 97.19 19 GLU B O 1
ATOM 876 N N . LYS B 1 20 ? 14.969 18.406 5.52 1 97.38 20 LYS B N 1
ATOM 877 C CA . LYS B 1 20 ? 15.578 17.109 5.242 1 97.38 20 LYS B CA 1
ATOM 878 C C . LYS B 1 20 ? 14.586 15.977 5.484 1 97.38 20 LYS B C 1
ATOM 880 O O . LYS B 1 20 ? 14.516 15.039 4.695 1 97.38 20 LYS B O 1
ATOM 885 N N . SER B 1 21 ? 13.781 16.031 6.539 1 97.69 21 SER B N 1
ATOM 886 C CA . SER B 1 21 ? 12.766 15.039 6.855 1 97.69 21 SER B CA 1
ATOM 887 C C . SER B 1 21 ? 11.688 14.984 5.77 1 97.69 21 SER B C 1
ATOM 889 O O . SER B 1 21 ? 11.25 13.906 5.379 1 97.69 21 SER B O 1
ATOM 891 N N . ARG B 1 22 ? 11.406 16.156 5.32 1 97.38 22 ARG B N 1
ATOM 892 C CA . ARG B 1 22 ? 10.398 16.234 4.266 1 97.38 22 ARG B CA 1
ATOM 893 C C . ARG B 1 22 ? 10.906 15.602 2.977 1 97.38 22 ARG B C 1
ATOM 895 O O . ARG B 1 22 ? 10.156 14.898 2.291 1 97.38 22 ARG B O 1
ATOM 902 N N . ASP B 1 23 ? 12.117 15.906 2.699 1 97.25 23 ASP B N 1
ATOM 903 C CA . ASP B 1 23 ? 12.719 15.312 1.508 1 97.25 23 ASP B CA 1
ATOM 904 C C . ASP B 1 23 ? 12.781 13.789 1.625 1 97.25 23 ASP B C 1
ATOM 906 O O . ASP B 1 23 ? 12.57 13.078 0.642 1 97.25 23 ASP B O 1
ATOM 910 N N . ALA B 1 24 ? 13.125 13.227 2.752 1 97.25 24 ALA B N 1
ATOM 911 C CA . ALA B 1 24 ? 13.172 11.789 3.004 1 97.25 24 ALA B CA 1
ATOM 912 C C . ALA B 1 24 ? 11.797 11.156 2.82 1 97.25 24 ALA B C 1
ATOM 914 O O . ALA B 1 24 ? 11.672 10.086 2.229 1 97.25 24 ALA B O 1
ATOM 915 N N . ALA B 1 25 ? 10.781 11.758 3.266 1 96.81 25 ALA B N 1
ATOM 916 C CA . ALA B 1 25 ? 9.414 11.273 3.125 1 96.81 25 ALA B CA 1
ATOM 917 C C . ALA B 1 25 ? 8.992 11.234 1.658 1 96.81 25 ALA B C 1
ATOM 919 O O . ALA B 1 25 ? 8.32 10.297 1.22 1 96.81 25 ALA B O 1
ATOM 920 N N . ARG B 1 26 ? 9.469 12.32 0.958 1 97.31 26 ARG B N 1
ATOM 921 C CA . ARG B 1 26 ? 9.164 12.367 -0.469 1 97.31 26 ARG B CA 1
ATOM 922 C C . ARG B 1 26 ? 9.828 11.219 -1.212 1 97.31 26 ARG B C 1
ATOM 924 O O . ARG B 1 26 ? 9.211 10.602 -2.086 1 97.31 26 ARG B O 1
ATOM 931 N N . SER B 1 27 ? 11.047 11 -0.838 1 97.62 27 SER B N 1
ATOM 932 C CA . SER B 1 27 ? 11.789 9.898 -1.443 1 97.62 27 SER B CA 1
ATOM 933 C C . SER B 1 27 ? 11.125 8.555 -1.139 1 97.62 27 SER B C 1
ATOM 935 O O . SER B 1 27 ? 11.008 7.703 -2.02 1 97.62 27 SER B O 1
ATOM 937 N N . ARG B 1 28 ? 10.68 8.266 0.04 1 95.56 28 ARG B N 1
ATOM 938 C CA . ARG B 1 28 ? 10.008 7.039 0.441 1 95.56 28 ARG B CA 1
ATOM 939 C C . ARG B 1 28 ? 8.688 6.867 -0.311 1 95.56 28 ARG B C 1
ATOM 941 O O . ARG B 1 28 ? 8.359 5.766 -0.756 1 95.56 28 ARG B O 1
ATOM 948 N N . ARG B 1 29 ? 7.938 7.883 -0.493 1 96.81 29 ARG B N 1
ATOM 949 C CA . ARG B 1 29 ? 6.672 7.871 -1.223 1 96.81 29 ARG B CA 1
ATOM 950 C C . ARG B 1 29 ? 6.895 7.531 -2.693 1 96.81 29 ARG B C 1
ATOM 952 O O . ARG B 1 29 ? 6.102 6.805 -3.293 1 96.81 29 ARG B O 1
ATOM 959 N N . GLY B 1 30 ? 7.973 8.188 -3.186 1 97.31 30 GLY B N 1
ATOM 960 C CA . GLY B 1 30 ? 8.32 7.855 -4.559 1 97.31 30 GLY B CA 1
ATOM 961 C C . GLY B 1 30 ? 8.648 6.387 -4.754 1 97.31 30 GLY B C 1
ATOM 962 O O . GLY B 1 30 ? 8.188 5.766 -5.715 1 97.31 30 GLY B O 1
ATOM 963 N N . LYS B 1 31 ? 9.445 5.887 -3.869 1 96.56 31 LYS B N 1
ATOM 964 C CA . LYS B 1 31 ? 9.805 4.473 -3.92 1 96.56 31 LYS B CA 1
ATOM 965 C C . LYS B 1 31 ? 8.57 3.586 -3.75 1 96.56 31 LYS B C 1
ATOM 967 O O . LYS B 1 31 ? 8.422 2.578 -4.441 1 96.56 31 LYS B O 1
ATOM 972 N N . GLU B 1 32 ? 7.703 3.926 -2.883 1 97.12 32 GLU B N 1
ATOM 973 C CA . GLU B 1 32 ? 6.465 3.189 -2.66 1 97.12 32 GLU B CA 1
ATOM 974 C C . GLU B 1 32 ? 5.598 3.174 -3.916 1 97.12 32 GLU B C 1
ATOM 976 O O . GLU B 1 32 ? 5.059 2.131 -4.289 1 97.12 32 GLU B O 1
ATOM 981 N N . ASN B 1 33 ? 5.492 4.289 -4.523 1 96.5 33 ASN B N 1
ATOM 982 C CA . ASN B 1 33 ? 4.703 4.375 -5.75 1 96.5 33 ASN B CA 1
ATOM 983 C C . ASN B 1 33 ? 5.27 3.469 -6.844 1 96.5 33 ASN B C 1
ATOM 985 O O . ASN B 1 33 ? 4.512 2.854 -7.594 1 96.5 33 ASN B O 1
ATOM 989 N N . PHE B 1 34 ? 6.578 3.436 -6.977 1 97 34 PHE B N 1
ATOM 990 C CA . PHE B 1 34 ? 7.23 2.564 -7.949 1 97 34 PHE B CA 1
ATOM 991 C C . PHE B 1 34 ? 6.91 1.103 -7.664 1 97 34 PHE B C 1
ATOM 993 O O . PHE B 1 34 ? 6.637 0.332 -8.586 1 97 34 PHE B O 1
ATOM 1000 N N . GLU B 1 35 ? 6.918 0.723 -6.441 1 96.5 35 GLU B N 1
ATOM 1001 C CA . GLU B 1 35 ? 6.629 -0.653 -6.051 1 96.5 35 GLU B CA 1
ATOM 1002 C C . GLU B 1 35 ? 5.184 -1.025 -6.375 1 96.5 35 GLU B C 1
ATOM 1004 O O . GLU B 1 35 ? 4.91 -2.139 -6.824 1 96.5 35 GLU B O 1
ATOM 1009 N N . PHE B 1 36 ? 4.312 -0.149 -6.172 1 97.38 36 PHE B N 1
ATOM 1010 C CA . PHE B 1 36 ? 2.926 -0.399 -6.547 1 97.38 36 PHE B CA 1
ATOM 1011 C C . PHE B 1 36 ? 2.795 -0.562 -8.055 1 97.38 36 PHE B C 1
ATOM 1013 O O . PHE B 1 36 ? 2.016 -1.392 -8.531 1 97.38 36 PHE B O 1
ATOM 1020 N N . TYR B 1 37 ? 3.514 0.285 -8.734 1 96.94 37 TYR B N 1
ATOM 1021 C CA . TYR B 1 37 ? 3.516 0.183 -10.188 1 96.94 37 TYR B CA 1
ATOM 1022 C C . TYR B 1 37 ? 4.027 -1.18 -10.641 1 96.94 37 TYR B C 1
ATOM 1024 O O . TYR B 1 37 ? 3.43 -1.814 -11.516 1 96.94 37 TYR B O 1
ATOM 1032 N N . GLU B 1 38 ? 5.074 -1.64 -10.086 1 95.56 38 GLU B N 1
ATOM 1033 C CA . GLU B 1 38 ? 5.648 -2.941 -10.414 1 95.56 38 GLU B CA 1
ATOM 1034 C C . GLU B 1 38 ? 4.684 -4.074 -10.07 1 95.56 38 GLU B C 1
ATOM 1036 O O . GLU B 1 38 ? 4.562 -5.043 -10.82 1 95.56 38 GLU B O 1
ATOM 1041 N N . LEU B 1 39 ? 4.027 -3.91 -8.938 1 96 39 LEU B N 1
ATOM 1042 C CA . LEU B 1 39 ? 3.055 -4.918 -8.531 1 96 39 LEU B CA 1
ATOM 1043 C C . LEU B 1 39 ? 1.896 -4.98 -9.523 1 96 39 LEU B C 1
ATOM 1045 O O . LEU B 1 39 ? 1.45 -6.07 -9.891 1 96 39 LEU B O 1
ATOM 1049 N N . ALA B 1 40 ? 1.509 -3.807 -9.914 1 96.38 40 ALA B N 1
ATOM 1050 C CA . ALA B 1 40 ? 0.39 -3.734 -10.852 1 96.38 40 ALA B CA 1
ATOM 1051 C C . ALA B 1 40 ? 0.737 -4.414 -12.172 1 96.38 40 ALA B C 1
ATOM 1053 O O . ALA B 1 40 ? -0.12 -5.043 -12.797 1 96.38 40 ALA B O 1
ATOM 1054 N N . LYS B 1 41 ? 1.936 -4.402 -12.625 1 94.12 41 LYS B N 1
ATOM 1055 C CA . LYS B 1 41 ? 2.381 -4.969 -13.898 1 94.12 41 LYS B CA 1
ATOM 1056 C C . LYS B 1 41 ? 2.338 -6.496 -13.859 1 94.12 41 LYS B C 1
ATOM 1058 O O . LYS B 1 41 ? 2.307 -7.145 -14.906 1 94.12 41 LYS B O 1
ATOM 1063 N N . LEU B 1 42 ? 2.275 -7.035 -12.688 1 92.75 42 LEU B N 1
ATOM 1064 C CA . LEU B 1 42 ? 2.303 -8.484 -12.539 1 92.75 42 LEU B CA 1
ATOM 1065 C C . LEU B 1 42 ? 0.892 -9.062 -12.578 1 92.75 42 LEU B C 1
ATOM 1067 O O . LEU B 1 42 ? 0.717 -10.281 -12.656 1 92.75 42 LEU B O 1
ATOM 1071 N N . LEU B 1 43 ? -0.07 -8.172 -12.547 1 89.44 43 LEU B N 1
ATOM 1072 C CA . LEU B 1 43 ? -1.457 -8.617 -12.617 1 89.44 43 LEU B CA 1
ATOM 1073 C C . LEU B 1 43 ? -1.842 -8.969 -14.055 1 89.44 43 LEU B C 1
ATOM 1075 O O . LEU B 1 43 ? -1.381 -8.328 -15 1 89.44 43 LEU B O 1
ATOM 1079 N N . PRO B 1 44 ? -2.639 -10.031 -14.156 1 90.94 44 PRO B N 1
ATOM 1080 C CA . PRO B 1 44 ? -3.074 -10.445 -15.492 1 90.94 44 PRO B CA 1
ATOM 1081 C C . PRO B 1 44 ? -4.094 -9.492 -16.109 1 90.94 44 PRO B C 1
ATOM 1083 O O . PRO B 1 44 ? -5.207 -9.906 -16.453 1 90.94 44 PRO B O 1
ATOM 1086 N N . LEU B 1 45 ? -3.74 -8.188 -16.25 1 91.44 45 LEU B N 1
ATOM 1087 C CA . LEU B 1 45 ? -4.562 -7.133 -16.828 1 91.44 45 LEU B CA 1
ATOM 1088 C C . LEU B 1 45 ? -3.756 -6.289 -17.797 1 91.44 45 LEU B C 1
ATOM 1090 O O . LEU B 1 45 ? -2.547 -6.117 -17.625 1 91.44 45 LEU B O 1
ATOM 1094 N N . PRO B 1 46 ? -4.473 -5.848 -18.875 1 94.12 46 PRO B N 1
ATOM 1095 C CA . PRO B 1 46 ? -3.766 -4.938 -19.781 1 94.12 46 PRO B CA 1
ATOM 1096 C C . PRO B 1 46 ? -3.189 -3.721 -19.062 1 94.12 46 PRO B C 1
ATOM 1098 O O . PRO B 1 46 ? -3.779 -3.236 -18.094 1 94.12 46 PRO B O 1
ATOM 1101 N N . ALA B 1 47 ? -2.17 -3.178 -19.656 1 91.94 47 ALA B N 1
ATOM 1102 C CA . ALA B 1 47 ? -1.462 -2.047 -19.062 1 91.94 47 ALA B CA 1
ATOM 1103 C C . ALA B 1 47 ? -2.377 -0.83 -18.938 1 91.94 47 ALA B C 1
ATOM 1105 O O . ALA B 1 47 ? -2.25 -0.042 -18 1 91.94 47 ALA B O 1
ATOM 1106 N N . ALA B 1 48 ? -3.26 -0.758 -19.891 1 94.25 48 ALA B N 1
ATOM 1107 C CA . ALA B 1 48 ? -4.18 0.376 -19.891 1 94.25 48 ALA B CA 1
ATOM 1108 C C . ALA B 1 48 ? -5.066 0.373 -18.656 1 94.25 48 ALA B C 1
ATOM 1110 O O . ALA B 1 48 ? -5.457 1.434 -18.156 1 94.25 48 ALA B O 1
ATOM 1111 N N . ILE B 1 49 ? -5.32 -0.778 -18.109 1 90.44 49 ILE B N 1
ATOM 1112 C CA . ILE B 1 49 ? -6.148 -0.93 -16.922 1 90.44 49 ILE B CA 1
ATOM 1113 C C . ILE B 1 49 ? -5.289 -0.792 -15.672 1 90.44 49 ILE B C 1
ATOM 1115 O O . ILE B 1 49 ? -5.633 -0.044 -14.758 1 90.44 49 ILE B O 1
ATOM 1119 N N . THR B 1 50 ? -4.117 -1.428 -15.688 1 93.56 50 THR B N 1
ATOM 1120 C CA . THR B 1 50 ? -3.287 -1.44 -14.492 1 93.56 50 THR B CA 1
ATOM 1121 C C . THR B 1 50 ? -2.777 -0.039 -14.172 1 93.56 50 THR B C 1
ATOM 1123 O O . THR B 1 50 ? -2.586 0.307 -13 1 93.56 50 THR B O 1
ATOM 1126 N N . SER B 1 51 ? -2.682 0.786 -15.172 1 93.69 51 SER B N 1
ATOM 1127 C CA . SER B 1 51 ? -2.139 2.125 -14.969 1 93.69 51 SER B CA 1
ATOM 1128 C C . SER B 1 51 ? -3.158 3.045 -14.305 1 93.69 51 SER B C 1
ATOM 1130 O O . SER B 1 51 ? -2.805 4.109 -13.797 1 93.69 51 SER B O 1
ATOM 1132 N N . GLN B 1 52 ? -4.406 2.574 -14.258 1 93.25 52 GLN B N 1
ATOM 1133 C CA . GLN B 1 52 ? -5.473 3.424 -13.742 1 93.25 52 GLN B CA 1
ATOM 1134 C C . GLN B 1 52 ? -5.922 2.959 -12.359 1 93.25 52 GLN B C 1
ATOM 1136 O O . GLN B 1 52 ? -6.75 3.611 -11.719 1 93.25 52 GLN B O 1
ATOM 1141 N N . LEU B 1 53 ? -5.32 1.91 -11.898 1 94.19 53 LEU B N 1
ATOM 1142 C CA . LEU B 1 53 ? -5.73 1.338 -10.617 1 94.19 53 LEU B CA 1
ATOM 1143 C C . LEU B 1 53 ? -5.199 2.17 -9.461 1 94.19 53 LEU B C 1
ATOM 1145 O O . LEU B 1 53 ? -4.062 2.654 -9.5 1 94.19 53 LEU B O 1
ATOM 1149 N N . ASP B 1 54 ? -6.012 2.303 -8.516 1 96.19 54 ASP B N 1
ATOM 1150 C CA . ASP B 1 54 ? -5.516 2.855 -7.254 1 96.19 54 ASP B CA 1
ATOM 1151 C C . ASP B 1 54 ? -4.801 1.79 -6.43 1 96.19 54 ASP B C 1
ATOM 1153 O O . ASP B 1 54 ? -4.855 0.603 -6.758 1 96.19 54 ASP B O 1
ATOM 1157 N N . LYS B 1 55 ? -4.137 2.287 -5.379 1 96.12 55 LYS B N 1
ATOM 1158 C CA . LYS B 1 55 ? -3.295 1.408 -4.574 1 96.12 55 LYS B CA 1
ATOM 1159 C C . LYS B 1 55 ? -4.129 0.328 -3.889 1 96.12 55 LYS B C 1
ATOM 1161 O O . LYS B 1 55 ? -3.709 -0.83 -3.812 1 96.12 55 LYS B O 1
ATOM 1166 N N . ALA B 1 56 ? -5.332 0.785 -3.41 1 95.69 56 ALA B N 1
ATOM 1167 C CA . ALA B 1 56 ? -6.207 -0.185 -2.758 1 95.69 56 ALA B CA 1
ATOM 1168 C C . ALA B 1 56 ? -6.656 -1.265 -3.74 1 95.69 56 ALA B C 1
ATOM 1170 O O . ALA B 1 56 ? -6.66 -2.451 -3.406 1 95.69 56 ALA B O 1
ATOM 1171 N N . SER B 1 57 ? -6.914 -0.935 -4.922 1 96.44 57 SER B N 1
ATOM 1172 C CA . SER B 1 57 ? -7.332 -1.873 -5.961 1 96.44 57 SER B CA 1
ATOM 1173 C C . SER B 1 57 ? -6.207 -2.84 -6.316 1 96.44 57 SER B C 1
ATOM 1175 O O . SER B 1 57 ? -6.449 -4.027 -6.535 1 96.44 57 SER B O 1
ATOM 1177 N N . ILE B 1 58 ? -5.043 -2.377 -6.434 1 96.62 58 ILE B N 1
ATOM 1178 C CA . ILE B 1 58 ? -3.887 -3.205 -6.762 1 96.62 58 ILE B CA 1
ATOM 1179 C C . ILE B 1 58 ? -3.717 -4.297 -5.707 1 96.62 58 ILE B C 1
ATOM 1181 O O . ILE B 1 58 ? -3.545 -5.469 -6.043 1 96.62 58 ILE B O 1
ATOM 1185 N N . ILE B 1 59 ? -3.871 -3.887 -4.496 1 97.31 59 ILE B N 1
ATOM 1186 C CA . ILE B 1 59 ? -3.715 -4.828 -3.395 1 97.31 59 ILE B CA 1
ATOM 1187 C C . ILE B 1 59 ? -4.852 -5.848 -3.424 1 97.31 59 ILE B C 1
ATOM 1189 O O . ILE B 1 59 ? -4.617 -7.055 -3.311 1 97.31 59 ILE B O 1
ATOM 1193 N N . ARG B 1 60 ? -6.07 -5.402 -3.627 1 96.19 60 ARG B N 1
ATOM 1194 C CA . ARG B 1 60 ? -7.238 -6.273 -3.656 1 96.19 60 ARG B CA 1
ATOM 1195 C C . ARG B 1 60 ? -7.16 -7.258 -4.82 1 96.19 60 ARG B C 1
ATOM 1197 O O . ARG B 1 60 ? -7.422 -8.453 -4.652 1 96.19 60 ARG B O 1
ATOM 1204 N N . LEU B 1 61 ? -6.738 -6.773 -5.945 1 96.38 61 LEU B N 1
ATOM 1205 C CA . LEU B 1 61 ? -6.609 -7.621 -7.125 1 96.38 61 LEU B CA 1
ATOM 1206 C C . LEU B 1 61 ? -5.4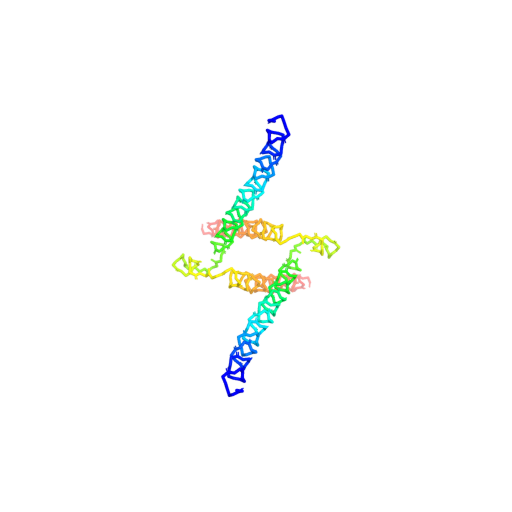73 -8.617 -6.953 1 96.38 61 LEU B C 1
ATOM 1208 O O . LEU B 1 61 ? -5.562 -9.758 -7.422 1 96.38 61 LEU B O 1
ATOM 1212 N N . THR B 1 62 ? -4.387 -8.195 -6.293 1 95.62 62 THR B N 1
ATOM 1213 C CA . THR B 1 62 ? -3.262 -9.086 -6.035 1 95.62 62 THR B CA 1
ATOM 1214 C C . THR B 1 62 ? -3.68 -10.227 -5.117 1 95.62 62 THR B C 1
ATOM 1216 O O . THR B 1 62 ? -3.32 -11.383 -5.355 1 95.62 62 THR B O 1
ATOM 1219 N N . ILE B 1 63 ? -4.469 -9.859 -4.105 1 94.38 63 ILE B N 1
ATOM 1220 C CA . ILE B 1 63 ? -4.961 -10.875 -3.184 1 94.38 63 ILE B CA 1
ATOM 1221 C C . ILE B 1 63 ? -5.844 -11.867 -3.936 1 94.38 63 ILE B C 1
ATOM 1223 O O . ILE B 1 63 ? -5.68 -13.078 -3.803 1 94.38 63 ILE B O 1
ATOM 1227 N N . SER B 1 64 ? -6.738 -11.336 -4.695 1 92.69 64 SER B 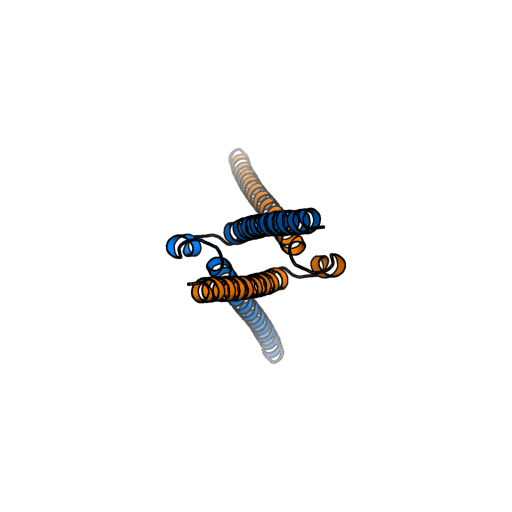N 1
ATOM 1228 C CA . SER B 1 64 ? -7.613 -12.188 -5.492 1 92.69 64 SER B CA 1
ATOM 1229 C C . SER B 1 64 ? -6.812 -13.078 -6.43 1 92.69 64 SER B C 1
ATOM 1231 O O . SER B 1 64 ? -7.117 -14.266 -6.57 1 92.69 64 SER B O 1
ATOM 1233 N N . TYR B 1 65 ? -5.793 -12.562 -7.051 1 90.88 65 TYR B N 1
ATOM 1234 C CA . TYR B 1 65 ? -4.941 -13.273 -7.996 1 90.88 65 TYR B CA 1
ATOM 1235 C C . TY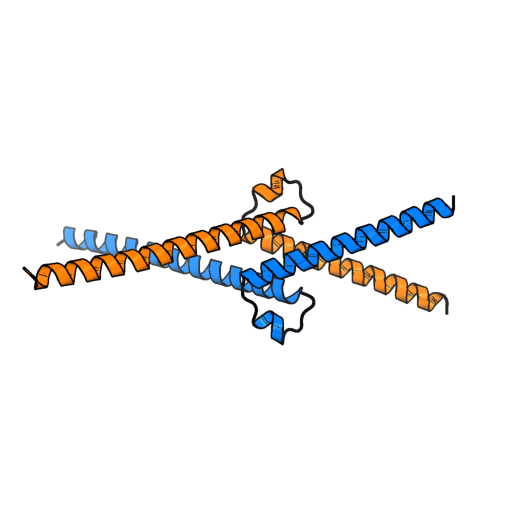R B 1 65 ? -4.199 -14.414 -7.305 1 90.88 65 TYR B C 1
ATOM 1237 O O . TYR B 1 65 ? -4.16 -15.539 -7.812 1 90.88 65 TYR B O 1
ATOM 1245 N N . LEU B 1 66 ? -3.713 -14.148 -6.176 1 90.75 66 LEU B N 1
ATOM 1246 C CA . LEU B 1 66 ? -2.943 -15.148 -5.441 1 90.75 66 LEU B CA 1
ATOM 1247 C C . LEU B 1 66 ? -3.846 -16.266 -4.926 1 90.75 66 LEU B C 1
ATOM 1249 O O . LEU B 1 66 ? -3.457 -17.438 -4.93 1 90.75 66 LEU B O 1
ATOM 1253 N N . LYS B 1 67 ? -5.043 -15.922 -4.523 1 88.62 67 LYS B N 1
ATOM 1254 C CA . LYS B 1 67 ? -5.984 -16.922 -4.031 1 88.62 67 LYS B CA 1
ATOM 1255 C C . LYS B 1 67 ? -6.449 -17.844 -5.156 1 88.62 67 LYS B C 1
ATOM 1257 O O . LYS B 1 67 ? -6.656 -19.031 -4.941 1 88.62 67 LYS B O 1
ATOM 1262 N N . MET B 1 68 ? -6.555 -17.375 -6.285 1 86.25 68 MET B N 1
ATOM 1263 C CA . MET B 1 68 ? -6.969 -18.156 -7.445 1 86.25 68 MET B CA 1
ATOM 1264 C C . MET B 1 68 ? -5.863 -19.125 -7.875 1 86.25 68 MET B C 1
ATOM 1266 O O . MET B 1 68 ? -6.141 -20.25 -8.297 1 86.25 68 MET B O 1
ATOM 1270 N N . ARG B 1 69 ? -4.695 -18.719 -7.828 1 80.19 69 ARG B N 1
ATOM 1271 C CA . ARG B 1 69 ? -3.561 -19.562 -8.195 1 80.19 69 ARG B CA 1
ATOM 1272 C C . ARG B 1 69 ? -3.342 -20.672 -7.164 1 80.19 69 ARG B C 1
ATOM 1274 O O . ARG B 1 69 ? -2.922 -21.766 -7.512 1 80.19 69 ARG B O 1
ATOM 1281 N N . ASP B 1 70 ? -3.514 -20.297 -6.023 1 71.5 70 ASP B N 1
ATOM 1282 C CA . ASP B 1 70 ? -3.387 -21.297 -4.969 1 71.5 70 ASP B CA 1
ATOM 1283 C C . ASP B 1 70 ? -4.441 -22.406 -5.121 1 71.5 70 ASP B C 1
ATOM 1285 O O . ASP B 1 70 ? -4.152 -23.578 -4.902 1 71.5 70 ASP B O 1
ATOM 1289 N N . PHE B 1 71 ? -5.535 -21.984 -5.457 1 63.88 71 PHE B N 1
ATOM 1290 C CA . PHE B 1 71 ? -6.609 -22.938 -5.688 1 63.88 71 PHE B CA 1
ATOM 1291 C C . PHE B 1 71 ? -6.281 -23.844 -6.875 1 63.88 71 PHE B C 1
ATOM 1293 O O . PHE B 1 71 ? -6.582 -25.031 -6.855 1 63.88 71 PHE B O 1
ATOM 1300 N N . GLY B 1 72 ? -5.617 -23.344 -7.832 1 60.03 72 GLY B N 1
ATOM 1301 C CA . GLY B 1 72 ? -5.238 -24.141 -8.984 1 60.03 72 GLY B CA 1
ATOM 1302 C C . GLY B 1 72 ? -4.16 -25.156 -8.664 1 60.03 72 GLY B C 1
ATOM 1303 O O . GLY B 1 72 ? -4.18 -26.281 -9.188 1 60.03 72 GLY B O 1
ATOM 1304 N N . ASN B 1 73 ? -3.273 -24.766 -7.934 1 59.19 73 ASN B N 1
ATOM 1305 C CA . ASN B 1 73 ? -2.238 -25.703 -7.531 1 59.19 73 ASN B CA 1
ATOM 1306 C C . ASN B 1 73 ? -2.822 -26.875 -6.73 1 59.19 73 ASN B C 1
ATOM 1308 O O . ASN B 1 73 ? -2.4 -28.016 -6.895 1 59.19 73 ASN B O 1
ATOM 1312 N N . VAL B 1 74 ? -3.758 -26.516 -5.863 1 54.56 74 VAL B N 1
ATOM 1313 C CA . VAL B 1 74 ? -4.406 -27.547 -5.051 1 54.56 74 VAL B CA 1
ATOM 1314 C C . VAL B 1 74 ? -5.133 -28.531 -5.957 1 54.56 74 VAL B C 1
ATOM 1316 O O . VAL B 1 74 ? -5.086 -29.75 -5.73 1 54.56 74 VAL B O 1
ATOM 1319 N N . LEU B 1 75 ? -5.652 -27.969 -6.996 1 46.47 75 LEU B N 1
ATOM 1320 C CA . LEU B 1 75 ? -6.371 -28.812 -7.938 1 46.47 75 LEU B CA 1
ATOM 1321 C C . LEU B 1 75 ? -5.402 -29.656 -8.758 1 46.47 75 LEU B C 1
ATOM 1323 O O . LEU B 1 75 ? -5.684 -30.812 -9.055 1 46.47 75 LEU B O 1
ATOM 1327 N N . PHE B 1 76 ? -4.27 -29.062 -8.984 1 47.97 76 PHE B N 1
ATOM 1328 C CA . PHE B 1 76 ? -3.277 -29.781 -9.781 1 47.97 76 PHE B CA 1
ATOM 1329 C C . PHE B 1 76 ? -2.588 -30.859 -8.953 1 47.97 76 PHE B C 1
ATOM 1331 O O . PHE B 1 76 ? -2.328 -31.953 -9.438 1 47.97 76 PHE B O 1
ATOM 1338 N N . LEU B 1 77 ? -2.289 -30.547 -7.742 1 48.62 77 LEU B N 1
ATOM 1339 C CA . LEU B 1 77 ? -1.656 -31.516 -6.863 1 48.62 77 LEU B CA 1
ATOM 1340 C C . LEU B 1 77 ? -2.621 -32.656 -6.527 1 48.62 77 LEU B C 1
ATOM 1342 O O . LEU B 1 77 ? -2.213 -33.812 -6.434 1 48.62 77 LEU B O 1
ATOM 1346 N N . ASP B 1 78 ? -3.83 -32.25 -6.258 1 49.94 78 ASP B N 1
ATOM 1347 C CA . ASP B 1 78 ? -4.812 -33.281 -5.953 1 49.94 78 ASP B CA 1
ATOM 1348 C C . ASP B 1 78 ? -5.02 -34.219 -7.148 1 49.94 78 ASP B C 1
ATOM 1350 O O . ASP B 1 78 ? -5.129 -35.438 -6.984 1 49.94 78 ASP B O 1
ATOM 1354 N N . VAL B 1 79 ? -5.023 -33.656 -8.266 1 46.53 79 VAL B N 1
ATOM 1355 C CA . VAL B 1 79 ? -5.246 -34.469 -9.453 1 46.53 79 VAL B CA 1
ATOM 1356 C C . VAL B 1 79 ? -4.035 -35.375 -9.688 1 46.53 79 VAL B C 1
ATOM 1358 O O . VAL B 1 79 ? -4.188 -36.531 -10.086 1 46.53 79 VAL B O 1
ATOM 1361 N N . ARG B 1 80 ? -2.84 -34.875 -9.445 1 47.56 80 ARG B N 1
ATOM 1362 C CA . ARG B 1 80 ? -1.62 -35.656 -9.609 1 47.56 80 ARG B CA 1
ATOM 1363 C C . ARG B 1 80 ? -1.53 -36.75 -8.555 1 47.56 80 ARG B C 1
ATOM 1365 O O . ARG B 1 80 ? -1.091 -37.875 -8.852 1 47.56 80 ARG B O 1
ATOM 1372 N N . THR B 1 81 ? -1.812 -36.25 -7.406 1 51.72 81 THR B N 1
ATOM 1373 C CA . THR B 1 81 ? -1.757 -37.25 -6.34 1 51.72 81 THR B CA 1
ATOM 1374 C C . THR B 1 81 ? -2.818 -38.312 -6.543 1 51.72 81 THR B C 1
ATOM 1376 O O . THR B 1 81 ? -2.584 -39.5 -6.25 1 51.72 81 THR B O 1
ATOM 1379 N N . GLN B 1 82 ? -3.865 -37.875 -6.988 1 50.88 82 GLN B N 1
ATOM 1380 C CA . GLN B 1 82 ? -4.902 -38.875 -7.254 1 50.88 82 GLN B CA 1
ATOM 1381 C C . GLN B 1 82 ? -4.523 -39.75 -8.43 1 50.88 82 GLN B C 1
ATOM 1383 O O . GLN B 1 82 ? -4.836 -40.969 -8.43 1 50.88 82 GLN B O 1
ATOM 1388 N N . SER B 1 83 ? -3.895 -39.156 -9.328 1 48.31 83 SER B N 1
ATOM 1389 C CA . SER B 1 83 ? -3.457 -39.938 -10.477 1 48.31 83 SER B CA 1
ATOM 1390 C C . SER B 1 83 ? -2.359 -40.938 -10.086 1 48.31 83 SER B C 1
ATOM 1392 O O . SER B 1 83 ? -2.307 -42.062 -10.602 1 48.31 83 SER B O 1
ATOM 1394 N N . LEU B 1 84 ? -1.537 -40.531 -9.18 1 46.97 84 LEU B N 1
ATOM 1395 C CA . LEU B 1 84 ? -0.493 -41.438 -8.703 1 46.97 84 LEU B CA 1
ATOM 1396 C C . LEU B 1 84 ? -1.096 -42.594 -7.922 1 46.97 84 LEU B C 1
ATOM 1398 O O . LEU B 1 84 ? -0.587 -43.719 -7.984 1 46.97 84 LEU B O 1
ATOM 1402 N N . ASN B 1 85 ? -2.096 -42.25 -7.258 1 50.72 85 ASN B N 1
ATOM 1403 C CA . ASN B 1 85 ? -2.725 -43.344 -6.512 1 50.72 85 ASN B CA 1
ATOM 1404 C C . ASN B 1 85 ? -3.438 -44.312 -7.438 1 50.72 85 ASN B C 1
ATOM 1406 O O . ASN B 1 85 ? -3.625 -45.469 -7.086 1 50.72 85 ASN B O 1
ATOM 1410 N N . PHE B 1 86 ? -3.818 -43.844 -8.531 1 44.03 86 PHE B N 1
ATOM 1411 C CA . PHE B 1 86 ? -4.512 -44.75 -9.43 1 44.03 86 PHE B CA 1
ATOM 1412 C C . PHE B 1 86 ? -3.531 -45.719 -10.086 1 44.03 86 PHE B C 1
ATOM 1414 O O . PHE B 1 86 ? -3.93 -46.75 -10.609 1 44.03 86 PHE B O 1
ATOM 1421 N N . HIS B 1 87 ? -2.279 -45.25 -10.172 1 41.84 87 HIS B N 1
ATOM 1422 C CA . HIS B 1 87 ? -1.357 -46.188 -10.82 1 41.84 87 HIS B CA 1
ATOM 1423 C C . HIS B 1 87 ? -0.781 -47.156 -9.812 1 41.84 87 HIS B C 1
ATOM 1425 O O . HIS B 1 87 ? -0.072 -48.094 -10.188 1 41.84 87 HIS B O 1
ATOM 1431 N N . ASN B 1 88 ? -1.072 -46.875 -8.594 1 35.19 88 ASN B N 1
ATOM 1432 C CA . ASN B 1 88 ? -0.618 -47.969 -7.703 1 35.19 88 ASN B CA 1
ATOM 1433 C C . ASN B 1 88 ? -1.728 -48.969 -7.426 1 35.19 88 ASN B C 1
ATOM 1435 O O . ASN B 1 88 ? -2.879 -48.594 -7.203 1 35.19 88 ASN B O 1
#

Nearest PDB structures (foldseek):
  5y7y-assembly1_A  TM=9.042E-01  e=1.897E-03  Homo sapiens
  5nj8-assembly1_A  TM=7.985E-01  e=3.144E-03  Homo sapiens
  5y7y-assembly1_A  TM=9.032E-01  e=1.897E-03  Homo sapiens
  5nj8-assembly1_A  TM=7.972E-01  e=3.144E-03  Homo sapiens

Sequence (176 aa):
QKNKGQANDRVDEMTLRKEKSRDAARSRRGKENFEFYELAKLLPLPAAITSQLDKASIIRLTISYLKMRDFGNVLFLDVRTQSLNFHNQKNKGQANDRVDEMTLRKEKSRDAARSRRGKENFEFYELAKLLPLPAAITSQLDKASIIRLTISYLKMRDFGNVLFLDVRTQSLNFHN

InterPro domains:
  IPR011598 Myc-type, basic helix-loop-helix (bHLH) domain [PF23171] (16-71)
  IPR011598 Myc-type, basic helix-loop-helix (bHLH) domain [PS50888] (16-69)
  IPR011598 Myc-type, basic helix-loop-helix (bHLH) domain [SM00353] (22-77)
  IPR036638 Helix-loop-helix DNA-binding domain superfamily [G3DSA:4.10.280.10] (6-69)
  IPR036638 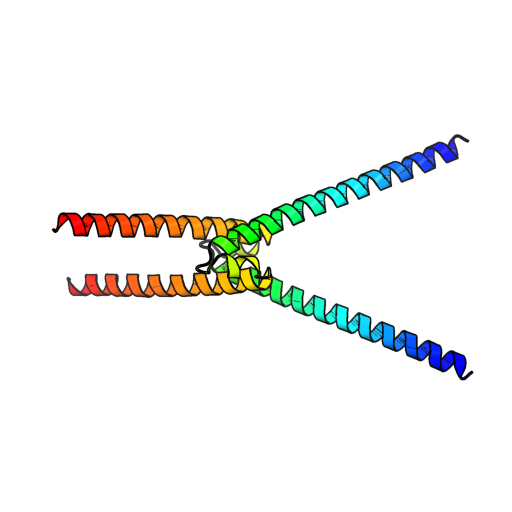Helix-loop-helix DNA-binding domain superfamily [SSF47459] (17-68)

Solvent-accessible surface area (backbone atoms only — not comparable to full-atom values): 9740 Å² total; per-residue (Å²): 113,71,66,58,54,53,53,52,49,52,52,51,52,54,50,48,53,51,49,51,53,52,51,52,52,50,51,50,51,51,52,50,51,51,51,50,52,57,47,34,70,71,42,100,58,60,66,82,56,44,74,69,53,49,72,70,51,44,52,52,50,49,45,53,51,52,54,52,52,52,53,47,48,52,52,49,48,50,51,49,51,50,50,52,53,66,73,97,113,71,66,58,54,52,52,53,50,52,52,50,50,53,50,49,54,50,50,50,52,50,50,51,51,50,51,51,51,51,52,50,52,50,52,52,50,56,46,30,68,71,42,102,58,59,66,80,54,44,75,67,53,50,72,69,50,45,52,53,52,49,42,54,52,52,55,52,52,51,52,48,48,52,52,49,49,49,51,48,53,50,49,53,52,67,74,97

Radius of gyration: 26.9 Å; Cα contacts (8 Å, |Δi|>4): 58; chains: 2; bounding box: 54×90×54 Å

Organism: Meleagris gallopavo (NCBI:txid9103)

pLDDT: mean 83.83, std 18.36, range [35.19, 97.69]

Secondary structure (DSSP, 8-state):
-HHHHHHHHHHHHHHHHHHHHHHHHHHHHHHHHHHHHHHHHTSSS-HHHHTT--HHHHHHHHHHHHHHHHHHHHHHHHHHHHHHHHH-/-HHHHHHHHHHHHHHHHHHHHHHHHHHHHHHHHHHHHHHHHTSSS-HHHHTT--HHHHHHHHHHHHHHHHHHHHHHHHHHHHHHHHH-